Protein AF-A0A7C3QS27-F1 (afdb_monomer_lite)

Secondary structure (DSSP, 8-state):
-HHHHHTS--HHHHHHHHHTT---SSPPP--SS----HHHHHHTT--HHHHTT-HHHHHHHHHHHHHHH------SSSSS-HHHHHTTPEEE--TT-TTPPPEEEE-

Radius of gyration: 17.33 Å; chains: 1; bounding box: 40×26×50 Å

Foldseek 3Di:
DVVVVVVPDDLVRQVVCVVVVHDDPDRAFADQAQDFDPVLCVVLVHQQLVCLVDVVSQVSRQCSCCVVPVRPGGYPDNDDCPVVVVVPFDWDSPPPDHPDHIDGPGD

Structure (mmCIF, N/CA/C/O backbone):
data_AF-A0A7C3QS27-F1
#
_entry.id   AF-A0A7C3QS27-F1
#
loop_
_atom_site.group_PDB
_atom_site.id
_atom_site.type_symbol
_atom_site.label_atom_id
_atom_site.label_alt_id
_atom_site.label_comp_id
_atom_site.label_asym_id
_atom_site.label_entity_id
_atom_site.label_seq_id
_atom_site.pdbx_PDB_ins_code
_atom_site.Cartn_x
_atom_site.Cartn_y
_atom_site.Cartn_z
_atom_site.occupancy
_atom_site.B_iso_or_equiv
_atom_site.auth_seq_id
_atom_site.auth_comp_id
_atom_site.auth_asym_id
_atom_site.auth_atom_id
_atom_site.pdbx_PDB_model_num
ATOM 1 N N . MET A 1 1 ? -24.734 -0.859 29.591 1.00 46.47 1 MET A N 1
ATOM 2 C CA . MET A 1 1 ? -25.465 -0.930 28.304 1.00 46.47 1 MET A CA 1
ATOM 3 C C . MET A 1 1 ? -24.663 -0.349 27.132 1.00 46.47 1 MET A C 1
ATOM 5 O O . MET A 1 1 ? -24.547 -1.032 26.130 1.00 46.47 1 MET A O 1
ATOM 9 N N . TYR A 1 2 ? -24.028 0.829 27.260 1.00 49.34 2 TYR A N 1
ATOM 10 C CA . TYR A 1 2 ? -23.192 1.430 26.195 1.00 49.34 2 TYR A CA 1
ATOM 11 C C . TYR A 1 2 ? -21.964 0.591 25.774 1.00 49.34 2 TYR A C 1
ATOM 13 O O . TYR A 1 2 ? -21.665 0.485 24.591 1.00 49.34 2 TYR A O 1
ATOM 21 N N . VAL A 1 3 ? -21.297 -0.067 26.729 1.00 50.25 3 VAL A N 1
ATOM 22 C CA . VAL A 1 3 ? -20.089 -0.888 26.485 1.00 50.25 3 VAL A CA 1
ATOM 23 C C . VAL A 1 3 ? -20.387 -2.165 25.681 1.00 50.25 3 VAL A C 1
ATOM 25 O O . VAL A 1 3 ? -19.542 -2.654 24.942 1.00 50.25 3 VAL A O 1
ATOM 28 N N . ALA A 1 4 ? -21.610 -2.697 25.776 1.00 45.03 4 ALA A N 1
ATOM 29 C CA . ALA A 1 4 ? -22.011 -3.885 25.022 1.00 45.03 4 ALA A CA 1
ATOM 30 C C . ALA A 1 4 ? -22.293 -3.566 23.543 1.00 45.03 4 ALA A C 1
ATOM 32 O O . ALA A 1 4 ? -22.037 -4.399 22.680 1.00 45.03 4 ALA A O 1
ATOM 33 N N . LEU A 1 5 ? -22.765 -2.349 23.236 1.00 49.06 5 LEU A N 1
ATOM 34 C CA . LEU A 1 5 ? -22.987 -1.907 21.856 1.00 49.06 5 LEU A CA 1
ATOM 35 C C . LEU A 1 5 ? -21.667 -1.621 21.120 1.00 49.06 5 LEU A C 1
ATOM 37 O O . LEU A 1 5 ? -21.565 -1.905 19.931 1.00 49.06 5 LEU A O 1
ATOM 41 N N . SER A 1 6 ? -20.638 -1.118 21.818 1.00 51.22 6 SER A N 1
ATOM 42 C CA . SER A 1 6 ? -19.314 -0.892 21.214 1.00 51.22 6 SER A CA 1
ATOM 43 C C . SER A 1 6 ? -18.577 -2.188 20.859 1.00 51.22 6 SER A C 1
ATOM 45 O O . SER A 1 6 ? -17.720 -2.167 19.986 1.00 51.22 6 SER A O 1
ATOM 47 N N . LEU A 1 7 ? -18.921 -3.314 21.497 1.00 53.00 7 LEU A N 1
ATOM 48 C CA . LEU A 1 7 ? -18.371 -4.644 21.193 1.00 53.00 7 LEU A CA 1
ATOM 49 C C . LEU A 1 7 ? -19.004 -5.298 19.947 1.00 53.00 7 LEU A C 1
ATOM 51 O O . LEU A 1 7 ? -18.472 -6.283 19.446 1.00 53.00 7 LEU A O 1
ATOM 55 N N . LEU A 1 8 ? -20.123 -4.764 19.440 1.00 59.34 8 LEU A N 1
ATOM 56 C CA . LEU A 1 8 ? -20.825 -5.276 18.253 1.00 59.34 8 LEU A CA 1
ATOM 57 C C . LEU A 1 8 ? -20.370 -4.623 16.940 1.00 59.34 8 LEU A C 1
ATOM 59 O O . LEU A 1 8 ? -20.687 -5.134 15.867 1.00 59.34 8 LEU A O 1
ATOM 63 N N . MET A 1 9 ? -19.648 -3.503 17.006 1.00 69.81 9 MET A N 1
ATOM 64 C CA . MET A 1 9 ? -19.176 -2.805 15.814 1.00 69.81 9 MET A CA 1
ATOM 65 C C . MET A 1 9 ? -17.823 -3.355 15.372 1.00 69.81 9 MET A C 1
ATOM 67 O O . MET A 1 9 ? -16.836 -3.267 16.099 1.00 69.81 9 MET A O 1
ATOM 71 N N . ASN A 1 10 ? -17.753 -3.884 14.150 1.00 86.69 10 ASN A N 1
ATOM 72 C CA . ASN A 1 10 ? -16.466 -4.227 13.547 1.00 86.69 10 ASN A CA 1
ATOM 73 C C . ASN A 1 10 ? -15.693 -2.956 13.141 1.00 86.69 10 ASN A C 1
ATOM 75 O O . ASN A 1 10 ? -16.258 -1.861 13.045 1.00 86.69 10 ASN A O 1
ATOM 79 N N . SER A 1 11 ? -14.394 -3.091 12.867 1.00 90.88 11 SER A N 1
ATOM 80 C CA . SER A 1 11 ? -13.524 -1.945 12.570 1.00 90.88 11 SER A CA 1
ATOM 81 C C . SER A 1 11 ? -14.041 -1.077 11.418 1.00 90.88 11 SER A C 1
ATOM 83 O O . SER A 1 11 ? -14.020 0.148 11.517 1.00 90.88 11 SER A O 1
ATOM 85 N N . ARG A 1 12 ? -14.598 -1.690 10.363 1.00 91.69 12 ARG A N 1
ATOM 86 C CA . ARG A 1 12 ? -15.209 -0.964 9.238 1.00 91.69 12 ARG A CA 1
ATOM 87 C C . ARG A 1 12 ? -16.370 -0.085 9.703 1.00 91.69 12 ARG A C 1
ATOM 89 O O . ARG A 1 12 ? -16.446 1.075 9.313 1.00 91.69 12 ARG A O 1
ATOM 96 N N . GLN A 1 13 ? -17.277 -0.623 10.515 1.00 92.00 13 GLN A N 1
ATOM 97 C CA . GLN A 1 13 ? -18.417 0.137 11.034 1.00 92.00 13 GLN A CA 1
A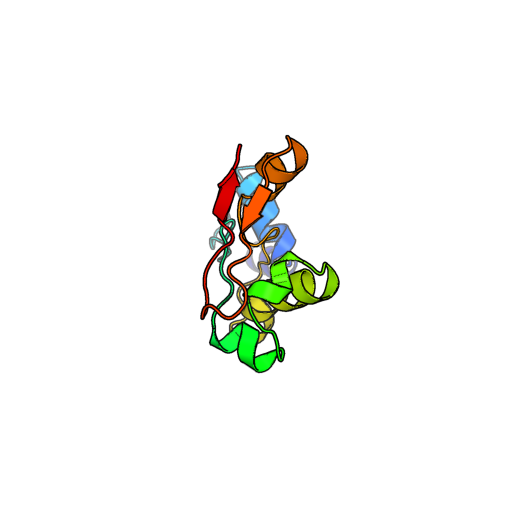TOM 98 C C . GLN A 1 13 ? -17.952 1.309 11.901 1.00 92.00 13 GLN A C 1
ATOM 100 O O . GLN A 1 13 ? -18.459 2.414 11.732 1.00 92.00 13 GLN A O 1
ATOM 105 N N . SER A 1 14 ? -16.946 1.103 12.756 1.00 92.25 14 SER A N 1
ATOM 106 C CA . SER A 1 14 ? -16.388 2.180 13.586 1.00 92.25 14 SER A CA 1
ATOM 107 C C . SER A 1 14 ? -15.809 3.327 12.751 1.00 92.25 14 SER A C 1
ATOM 109 O O . SER A 1 14 ? -16.024 4.493 13.085 1.00 92.25 14 SER A O 1
ATOM 111 N N . ILE A 1 15 ? -15.097 3.014 11.666 1.00 93.62 15 ILE A N 1
ATOM 112 C CA . ILE A 1 15 ? -14.519 4.015 10.756 1.00 93.62 15 ILE A CA 1
ATOM 113 C C . ILE A 1 15 ? -15.626 4.761 9.997 1.00 93.62 15 ILE A C 1
ATOM 115 O O . ILE A 1 15 ? -15.620 5.988 9.937 1.00 93.62 15 ILE A O 1
ATOM 119 N N . LEU A 1 16 ? -16.622 4.046 9.467 1.00 93.12 16 LEU A N 1
ATOM 120 C CA . LEU A 1 16 ? -17.736 4.671 8.744 1.00 93.12 16 LEU A CA 1
ATOM 121 C C . LEU A 1 16 ? -18.598 5.563 9.644 1.00 93.12 16 LEU A C 1
ATOM 123 O O . LEU A 1 16 ? -19.066 6.610 9.204 1.00 93.12 16 LEU A O 1
ATOM 127 N N . SER A 1 17 ? -18.795 5.184 10.904 1.00 93.06 17 SER A N 1
ATOM 128 C CA . SER A 1 17 ? -19.454 6.030 11.900 1.00 93.06 17 SER A CA 1
ATOM 129 C C . SER A 1 17 ? -18.709 7.346 12.119 1.00 93.06 17 SER A C 1
ATOM 131 O O . SER A 1 17 ? -19.339 8.405 12.115 1.00 93.06 17 SER A O 1
ATOM 133 N N . LEU A 1 18 ? -17.377 7.292 12.241 1.00 93.81 18 LEU A N 1
ATOM 134 C CA . LEU A 1 18 ? -16.541 8.490 12.346 1.00 93.81 18 LEU A CA 1
ATOM 135 C C . LEU A 1 18 ? -16.707 9.397 11.117 1.00 93.81 18 LEU A C 1
ATOM 137 O O . LEU A 1 18 ? -16.915 10.599 11.272 1.00 93.81 18 LEU A O 1
ATOM 141 N N . PHE A 1 19 ? -16.674 8.834 9.905 1.00 94.38 19 PHE A N 1
ATOM 142 C CA . PHE A 1 19 ? -16.876 9.605 8.670 1.00 94.38 19 PHE A CA 1
ATOM 143 C C . PHE A 1 19 ? -18.278 10.210 8.541 1.00 94.38 19 PHE A C 1
ATOM 145 O O . PHE A 1 19 ? -18.427 11.266 7.935 1.00 94.38 19 PHE A O 1
ATOM 152 N N . ASN A 1 20 ? -19.289 9.609 9.170 1.00 95.44 20 ASN A N 1
ATOM 153 C CA . ASN A 1 20 ? -20.636 10.178 9.276 1.00 95.44 20 ASN A CA 1
ATOM 154 C C . ASN A 1 20 ? -20.770 11.238 10.389 1.00 95.44 20 ASN A C 1
ATOM 156 O O . ASN A 1 20 ? -21.881 11.619 10.755 1.00 95.44 20 ASN A O 1
ATOM 160 N N . GLY A 1 21 ? -19.656 11.703 10.963 1.00 95.50 21 GLY A N 1
ATOM 161 C CA . GLY A 1 21 ? -19.633 12.748 11.987 1.00 95.50 21 GLY A CA 1
ATOM 162 C C . GLY A 1 21 ? -19.974 12.264 13.398 1.00 95.50 21 GLY A C 1
ATOM 163 O O . GLY A 1 21 ? -20.086 13.083 14.314 1.00 95.50 21 GLY A O 1
ATOM 164 N N . GLN A 1 22 ? -20.124 10.952 13.612 1.00 94.88 22 GLN A N 1
ATOM 165 C CA . GLN A 1 22 ? -20.296 10.409 14.957 1.00 94.88 22 GLN A CA 1
ATOM 166 C C . GLN A 1 22 ? -18.962 10.478 15.706 1.00 94.88 22 GLN A C 1
ATOM 168 O O . GLN A 1 22 ? -17.906 10.189 15.149 1.00 94.88 22 GLN A O 1
ATOM 173 N N . LYS A 1 23 ? -19.003 10.841 16.990 1.00 90.00 23 LYS A N 1
ATOM 174 C CA . LYS A 1 23 ? -17.822 10.870 17.861 1.00 90.00 23 LYS A CA 1
ATOM 175 C C . LYS A 1 23 ? -17.797 9.598 18.711 1.00 90.00 23 LYS A C 1
ATOM 177 O O . LYS A 1 23 ? -18.479 9.564 19.737 1.00 90.00 23 LYS A O 1
ATOM 182 N N . PRO A 1 24 ? -17.087 8.535 18.291 1.00 85.25 24 PRO A N 1
ATOM 183 C CA . PRO A 1 24 ? -16.980 7.331 19.103 1.00 85.25 24 PRO A CA 1
ATOM 184 C C . PRO A 1 24 ? -16.215 7.637 20.395 1.00 85.25 24 PRO A C 1
ATOM 186 O O . PRO A 1 24 ? -15.328 8.489 20.416 1.00 85.25 24 PRO A O 1
ATOM 189 N N . ALA A 1 25 ? -16.541 6.917 21.472 1.00 86.31 25 ALA A N 1
ATOM 190 C CA . ALA A 1 25 ? -15.843 7.058 22.753 1.00 86.31 25 ALA A CA 1
ATOM 191 C C . ALA A 1 25 ? -14.342 6.732 22.638 1.00 86.31 25 ALA A C 1
ATOM 193 O O . ALA A 1 25 ? -13.527 7.318 23.344 1.00 86.31 25 ALA A O 1
ATOM 194 N N . LEU A 1 26 ? -13.989 5.824 21.722 1.00 86.81 26 LEU A N 1
ATOM 195 C CA . LEU A 1 26 ? -12.620 5.512 21.333 1.00 86.81 26 LEU A CA 1
ATOM 196 C C . LEU A 1 26 ? -12.467 5.742 19.819 1.00 86.81 26 LEU A C 1
ATOM 198 O O . LEU A 1 26 ? -13.163 5.078 19.047 1.00 86.81 26 LEU A O 1
ATOM 202 N N . PRO A 1 27 ? -11.594 6.661 19.370 1.00 89.00 27 PRO A N 1
ATOM 203 C CA . PRO A 1 27 ? -11.334 6.851 17.946 1.00 89.00 27 PRO A CA 1
ATOM 204 C C . PRO A 1 27 ? -10.739 5.584 17.307 1.00 89.00 27 PRO A C 1
ATOM 206 O O . PRO A 1 27 ? -9.798 5.017 17.867 1.00 89.00 27 PRO A O 1
ATOM 209 N N . PRO A 1 28 ? -11.242 5.126 16.144 1.00 92.81 28 PRO A N 1
ATOM 210 C CA . PRO A 1 28 ? -10.634 4.007 15.436 1.00 92.81 28 PRO A CA 1
ATOM 211 C C . PRO A 1 28 ? -9.265 4.404 14.872 1.00 92.81 28 PRO A C 1
ATOM 213 O O . PRO A 1 28 ? -9.108 5.491 14.318 1.00 92.81 28 PRO A O 1
ATOM 216 N N . ALA A 1 29 ? -8.290 3.498 14.956 1.00 92.38 29 ALA A N 1
ATOM 217 C CA . ALA A 1 29 ? -7.019 3.632 14.253 1.00 92.38 29 ALA A CA 1
ATOM 218 C C . ALA A 1 29 ? -7.157 3.089 12.823 1.00 92.38 29 ALA A C 1
ATOM 220 O O . ALA A 1 29 ? -7.552 1.941 12.637 1.00 92.38 29 ALA A O 1
ATOM 221 N N . PHE A 1 30 ? -6.847 3.909 11.822 1.00 94.88 30 PHE A N 1
ATOM 222 C CA . PHE A 1 30 ? -6.820 3.541 10.404 1.00 94.88 30 PHE A CA 1
ATOM 223 C C . PHE A 1 30 ? -5.989 4.571 9.627 1.00 94.88 30 PHE A C 1
ATOM 225 O O . PHE A 1 30 ? -5.698 5.650 10.145 1.00 94.88 30 PHE A O 1
ATOM 232 N N . SER A 1 31 ? -5.633 4.263 8.380 1.00 93.94 31 SER A N 1
ATOM 233 C CA . SER A 1 31 ? -5.027 5.230 7.463 1.00 93.94 31 SER A CA 1
ATOM 234 C C . SER A 1 31 ? -5.814 5.302 6.158 1.00 93.94 31 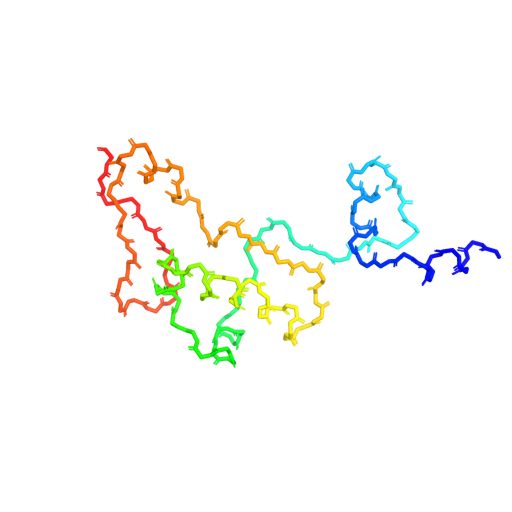SER A C 1
ATOM 236 O O . SER A 1 31 ? -6.156 4.272 5.583 1.00 93.94 31 SER A O 1
ATOM 238 N N . GLY A 1 32 ? -6.089 6.523 5.692 1.00 92.12 32 GLY A N 1
ATOM 239 C CA . GLY A 1 32 ? -6.559 6.785 4.326 1.00 92.12 32 GLY A CA 1
ATOM 240 C C . GLY A 1 32 ? -5.417 7.008 3.328 1.00 92.12 32 GLY A C 1
ATOM 241 O O . GLY A 1 32 ? -5.667 7.136 2.137 1.00 92.12 32 GLY A O 1
ATOM 242 N N . LEU A 1 33 ? -4.170 7.058 3.804 1.00 94.19 33 LEU A N 1
ATOM 243 C CA . LEU A 1 33 ? -2.972 7.209 2.980 1.00 94.19 33 LEU A CA 1
ATOM 244 C C . LEU A 1 33 ? -2.328 5.847 2.719 1.00 94.19 33 LEU A C 1
ATOM 246 O O . LEU A 1 33 ? -2.684 4.845 3.345 1.00 94.19 33 LEU A O 1
ATOM 250 N N . ILE A 1 34 ? -1.361 5.809 1.805 1.00 95.19 34 ILE A N 1
ATOM 251 C CA . ILE A 1 34 ? -0.542 4.622 1.551 1.00 95.19 34 ILE A CA 1
ATOM 252 C C . ILE A 1 34 ? 0.211 4.260 2.834 1.00 95.19 34 ILE A C 1
ATOM 254 O O . ILE A 1 34 ? 0.829 5.110 3.470 1.00 95.19 34 ILE A O 1
ATOM 258 N N . HIS A 1 35 ? 0.124 2.995 3.230 1.00 95.94 35 HIS A N 1
ATOM 259 C CA . HIS A 1 35 ? 0.716 2.493 4.472 1.00 95.94 35 HIS A CA 1
ATOM 260 C C . HIS A 1 35 ? 1.278 1.078 4.311 1.00 95.94 35 HIS A C 1
ATOM 262 O O . HIS A 1 35 ? 1.373 0.331 5.283 1.00 95.94 35 HIS A O 1
ATOM 268 N N . VAL A 1 36 ? 1.629 0.696 3.080 1.00 96.88 36 VAL A N 1
ATOM 269 C CA . VAL A 1 36 ? 2.404 -0.523 2.824 1.00 96.88 36 VAL A CA 1
ATOM 270 C C . VAL A 1 36 ? 3.822 -0.342 3.360 1.00 96.88 36 VAL A C 1
ATOM 272 O O . VAL A 1 36 ? 4.367 0.760 3.334 1.00 96.88 36 VAL A O 1
ATOM 275 N N . THR A 1 37 ? 4.416 -1.416 3.867 1.00 96.69 37 THR A N 1
ATOM 276 C CA . THR A 1 37 ? 5.768 -1.402 4.437 1.00 96.69 37 THR A CA 1
ATOM 277 C C . THR A 1 37 ? 6.668 -2.367 3.677 1.00 96.69 37 THR A C 1
ATOM 279 O O . THR A 1 37 ? 6.183 -3.353 3.122 1.00 96.69 37 THR A O 1
ATOM 282 N N . ALA A 1 38 ? 7.980 -2.118 3.685 1.00 97.25 38 ALA A N 1
ATOM 283 C CA . ALA A 1 38 ? 8.960 -3.032 3.096 1.00 97.25 38 ALA A CA 1
ATOM 284 C C . ALA A 1 38 ? 8.819 -4.461 3.659 1.00 97.25 38 ALA A C 1
ATOM 286 O O . ALA A 1 38 ? 8.713 -5.413 2.895 1.00 97.25 38 ALA A O 1
ATOM 287 N N . GLU A 1 39 ? 8.691 -4.598 4.984 1.00 98.06 39 GLU A N 1
ATOM 288 C CA . GLU A 1 39 ? 8.495 -5.898 5.646 1.00 98.06 39 GLU A CA 1
ATOM 289 C C . GLU A 1 39 ? 7.164 -6.569 5.259 1.00 98.06 39 GLU A C 1
ATOM 291 O O . GLU A 1 39 ? 7.090 -7.788 5.108 1.00 98.06 39 GLU A O 1
ATOM 296 N N . GLY A 1 40 ? 6.095 -5.786 5.074 1.00 97.62 40 GLY A N 1
ATOM 297 C CA . GLY A 1 40 ? 4.813 -6.303 4.600 1.00 97.62 40 GLY A CA 1
ATOM 298 C C . GLY A 1 40 ? 4.912 -6.860 3.179 1.00 97.62 40 GLY A C 1
ATOM 299 O O . GLY A 1 40 ? 4.404 -7.945 2.908 1.00 97.62 40 GLY A O 1
ATOM 300 N N . LEU A 1 41 ? 5.611 -6.154 2.288 1.00 97.81 41 LEU A N 1
ATOM 301 C CA . LEU A 1 41 ? 5.864 -6.614 0.922 1.00 97.81 41 LEU A CA 1
ATOM 302 C C . LEU A 1 41 ? 6.734 -7.878 0.902 1.00 97.81 41 LEU A C 1
ATOM 304 O O . LEU A 1 41 ? 6.399 -8.828 0.193 1.00 97.81 41 LEU A O 1
ATOM 308 N N . GLU A 1 42 ? 7.794 -7.921 1.713 1.00 97.81 42 GLU A N 1
ATOM 309 C CA . GLU A 1 42 ? 8.690 -9.075 1.837 1.00 97.81 42 GLU A CA 1
ATOM 310 C C . GLU A 1 42 ? 7.936 -10.333 2.295 1.00 97.81 42 GLU A C 1
ATOM 312 O O . GLU A 1 42 ? 8.022 -11.373 1.640 1.00 97.81 42 GLU A O 1
ATOM 317 N N . LYS A 1 43 ? 7.117 -10.236 3.353 1.00 97.88 43 LYS A N 1
ATOM 318 C CA . LYS A 1 43 ? 6.307 -11.366 3.856 1.00 97.88 43 LYS A CA 1
ATOM 319 C C . LYS A 1 43 ? 5.295 -11.887 2.839 1.00 97.88 43 LYS A C 1
ATOM 321 O O . LYS A 1 43 ? 4.955 -13.068 2.854 1.00 97.88 43 LYS A O 1
ATOM 326 N N . GLU A 1 44 ? 4.820 -11.022 1.949 1.00 97.62 44 GLU A N 1
ATOM 327 C CA . GLU A 1 44 ? 3.913 -11.396 0.867 1.00 97.62 44 GLU A CA 1
ATOM 328 C C . GLU A 1 44 ? 4.656 -11.843 -0.414 1.00 97.62 44 GLU A C 1
ATOM 330 O O . GLU A 1 44 ? 4.003 -12.271 -1.376 1.00 97.62 44 GLU A O 1
ATOM 335 N N . GLY A 1 45 ? 5.993 -11.787 -0.440 1.00 97.38 45 GLY A N 1
ATOM 336 C CA . GLY A 1 45 ? 6.824 -12.135 -1.596 1.00 97.38 45 GLY A CA 1
ATOM 337 C C . GLY A 1 45 ? 6.634 -11.180 -2.777 1.00 97.38 45 GLY A C 1
ATOM 338 O O . GLY A 1 45 ? 6.541 -11.626 -3.922 1.00 97.38 45 GLY A O 1
ATOM 339 N N . LEU A 1 46 ? 6.479 -9.882 -2.504 1.00 97.62 46 LEU A N 1
ATOM 340 C CA . LEU A 1 46 ? 6.150 -8.861 -3.499 1.00 97.62 46 LEU A CA 1
ATOM 341 C C . LEU A 1 46 ? 7.325 -7.918 -3.764 1.00 97.62 46 LEU A C 1
ATOM 343 O O . LEU A 1 46 ? 7.916 -7.363 -2.844 1.00 97.62 46 LEU A O 1
ATOM 347 N N . VAL A 1 47 ? 7.588 -7.660 -5.045 1.00 96.38 47 VAL A N 1
ATOM 348 C CA . VAL A 1 47 ? 8.517 -6.620 -5.503 1.00 96.38 47 VAL A CA 1
ATOM 349 C C . VAL A 1 47 ? 7.728 -5.349 -5.809 1.00 96.38 47 VAL A C 1
ATOM 351 O O . VAL A 1 47 ? 6.816 -5.374 -6.635 1.00 96.38 47 VAL A O 1
ATOM 354 N N . PHE A 1 48 ? 8.067 -4.236 -5.153 1.00 96.31 48 PHE A N 1
ATOM 355 C CA . PHE A 1 48 ? 7.222 -3.034 -5.121 1.00 96.31 48 PHE A CA 1
ATOM 356 C C . PHE A 1 48 ? 6.858 -2.477 -6.506 1.00 96.31 48 PHE A C 1
ATOM 358 O O . PHE A 1 48 ? 5.677 -2.301 -6.797 1.00 96.31 48 PHE A O 1
ATOM 365 N N . HIS A 1 49 ? 7.829 -2.303 -7.408 1.00 95.44 49 HIS A N 1
ATOM 366 C CA . HIS A 1 49 ? 7.562 -1.771 -8.752 1.00 95.44 49 HIS A CA 1
ATOM 367 C C . HIS A 1 49 ? 6.631 -2.668 -9.597 1.00 95.44 49 HIS A C 1
ATOM 369 O O . HIS A 1 49 ? 5.981 -2.209 -10.538 1.00 95.44 49 HIS A O 1
ATOM 375 N N . GLU A 1 50 ? 6.536 -3.965 -9.285 1.00 96.19 50 GLU A N 1
ATOM 376 C CA . GLU A 1 50 ? 5.619 -4.886 -9.962 1.00 96.19 50 GLU A CA 1
ATOM 377 C C . GLU A 1 50 ? 4.188 -4.794 -9.427 1.00 96.19 50 GLU A C 1
ATOM 379 O O . GLU A 1 50 ? 3.243 -5.139 -10.142 1.00 96.19 50 GLU A O 1
ATOM 384 N N . VAL A 1 51 ? 4.020 -4.344 -8.179 1.00 97.25 51 VAL A N 1
ATOM 385 C CA . VAL A 1 51 ? 2.720 -4.244 -7.502 1.00 97.25 51 VAL A CA 1
ATOM 386 C C . VAL A 1 51 ? 1.788 -3.300 -8.254 1.00 97.25 51 VAL A C 1
ATOM 388 O O . VAL A 1 51 ? 0.613 -3.613 -8.440 1.00 97.25 51 VAL A O 1
ATOM 391 N N . HIS A 1 52 ? 2.316 -2.181 -8.747 1.00 96.62 52 HIS A N 1
ATOM 392 C CA . HIS A 1 52 ? 1.532 -1.166 -9.448 1.00 96.62 52 HIS A CA 1
ATOM 393 C C . HIS A 1 52 ? 0.939 -1.669 -10.773 1.00 96.62 52 HIS A C 1
ATOM 395 O O . HIS A 1 52 ? -0.092 -1.162 -11.193 1.00 96.62 52 HIS A O 1
ATOM 401 N N . LYS A 1 53 ? 1.525 -2.706 -11.387 1.00 94.94 53 LYS A N 1
ATOM 402 C CA . LYS A 1 53 ? 1.122 -3.236 -12.703 1.00 94.94 53 LYS A CA 1
ATOM 403 C C . LYS A 1 53 ? 0.186 -4.449 -12.622 1.00 94.94 53 LYS A C 1
ATOM 405 O O . LYS A 1 53 ? -0.187 -5.011 -13.649 1.00 94.94 53 LYS A O 1
ATOM 410 N N . ASN A 1 54 ? -0.153 -4.921 -11.420 1.00 96.81 54 ASN A N 1
ATOM 411 C CA . ASN A 1 54 ? -0.927 -6.148 -11.242 1.00 96.81 54 ASN A CA 1
ATOM 412 C C . ASN A 1 54 ? -1.918 -6.036 -10.077 1.00 96.81 54 ASN A C 1
ATOM 414 O O . ASN A 1 54 ? -1.524 -5.951 -8.915 1.00 96.81 54 ASN A O 1
ATOM 418 N N . ALA A 1 55 ? -3.214 -6.129 -10.382 1.00 97.00 55 ALA A N 1
ATOM 419 C CA . ALA A 1 55 ? -4.285 -5.960 -9.401 1.00 97.00 55 ALA A CA 1
ATOM 420 C C . ALA A 1 55 ? -4.209 -6.945 -8.218 1.00 97.00 55 ALA A C 1
ATOM 422 O O . ALA A 1 55 ? -4.436 -6.553 -7.075 1.00 97.00 55 ALA A O 1
ATOM 423 N N . ALA A 1 56 ? -3.851 -8.212 -8.459 1.00 98.06 56 ALA A N 1
ATOM 424 C CA . ALA A 1 56 ? -3.745 -9.210 -7.395 1.00 98.06 56 ALA A CA 1
ATOM 425 C C . ALA A 1 56 ? -2.555 -8.922 -6.466 1.00 98.06 56 ALA A C 1
ATOM 427 O O . ALA A 1 56 ? -2.694 -9.003 -5.243 1.00 98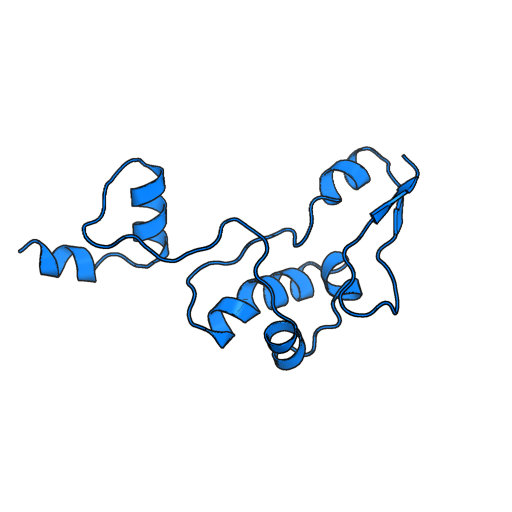.06 56 ALA A O 1
ATOM 428 N N . LYS A 1 57 ? -1.405 -8.524 -7.030 1.00 98.25 57 LYS A N 1
ATOM 429 C CA . LYS A 1 57 ? -0.249 -8.067 -6.243 1.00 98.25 57 LYS A CA 1
ATOM 430 C C . LYS A 1 57 ? -0.594 -6.809 -5.444 1.00 98.25 57 LYS A C 1
ATOM 432 O O . LYS A 1 57 ? -0.266 -6.750 -4.264 1.00 98.25 57 LYS A O 1
ATOM 437 N N . MET A 1 58 ? -1.307 -5.851 -6.042 1.00 98.19 58 MET A N 1
ATOM 438 C CA . MET A 1 58 ? -1.761 -4.627 -5.369 1.00 98.19 58 MET A CA 1
ATOM 439 C C . MET A 1 58 ? -2.691 -4.917 -4.195 1.00 98.19 58 MET A C 1
ATOM 441 O O . MET A 1 58 ? -2.469 -4.396 -3.105 1.00 98.19 58 MET A O 1
ATOM 445 N N . ALA A 1 59 ? -3.678 -5.793 -4.375 1.00 98.00 59 ALA A N 1
ATOM 446 C CA . ALA A 1 59 ? -4.572 -6.197 -3.294 1.00 98.00 59 ALA A CA 1
ATOM 447 C C . ALA A 1 59 ? -3.812 -6.894 -2.152 1.00 98.00 59 ALA A C 1
ATOM 449 O O . ALA A 1 59 ? -4.067 -6.624 -0.977 1.00 98.00 59 ALA A O 1
ATOM 450 N N . LYS A 1 60 ? -2.847 -7.761 -2.488 1.00 98.12 60 LYS A N 1
ATOM 451 C CA . LYS A 1 60 ? -2.004 -8.463 -1.511 1.00 98.12 60 LYS A CA 1
ATOM 452 C C . LYS A 1 60 ? -1.110 -7.490 -0.731 1.00 98.12 60 LYS A C 1
ATOM 454 O O . LYS A 1 60 ? -1.079 -7.561 0.493 1.00 98.12 60 LYS A O 1
ATOM 459 N N . ALA A 1 61 ? -0.476 -6.535 -1.416 1.00 98.19 61 ALA A N 1
ATOM 460 C CA . ALA A 1 61 ? 0.302 -5.464 -0.793 1.00 98.19 61 ALA A CA 1
ATOM 461 C C . ALA A 1 61 ? -0.564 -4.576 0.112 1.00 98.19 61 ALA A C 1
ATOM 463 O O . ALA A 1 61 ? -0.213 -4.343 1.260 1.00 98.19 61 ALA A O 1
ATOM 464 N N . ALA A 1 62 ? -1.733 -4.127 -0.351 1.00 98.06 62 ALA A N 1
ATOM 465 C CA . ALA A 1 62 ? -2.621 -3.285 0.452 1.00 98.06 62 ALA A CA 1
ATOM 466 C C . ALA A 1 62 ? -3.100 -3.991 1.738 1.00 98.06 62 ALA A C 1
ATOM 468 O O . ALA A 1 62 ? -3.271 -3.350 2.772 1.00 98.06 62 ALA A O 1
ATOM 469 N N . ALA A 1 63 ? -3.279 -5.316 1.696 1.00 97.56 63 ALA A N 1
ATOM 470 C CA . ALA A 1 63 ? -3.644 -6.123 2.860 1.00 97.56 63 ALA A CA 1
ATOM 471 C C . ALA A 1 63 ? -2.458 -6.475 3.781 1.00 97.56 63 ALA A C 1
ATOM 473 O O . ALA A 1 63 ? -2.690 -6.916 4.912 1.00 97.56 63 ALA A O 1
ATOM 474 N N . SER A 1 64 ? -1.207 -6.314 3.330 1.00 98.00 64 SER A N 1
ATOM 475 C CA . SER A 1 64 ? -0.028 -6.791 4.066 1.00 98.00 64 SER A CA 1
ATOM 476 C C . SER A 1 64 ? 0.125 -6.095 5.413 1.00 98.00 64 SER A C 1
ATOM 478 O O . SER A 1 64 ? 0.500 -6.725 6.398 1.00 98.00 64 SER A O 1
ATOM 480 N N . THR A 1 65 ? -0.210 -4.806 5.494 1.00 97.25 65 THR A N 1
ATOM 481 C CA . THR A 1 65 ? -0.079 -4.044 6.741 1.00 97.25 65 THR A CA 1
ATOM 482 C C . THR A 1 65 ? -1.074 -4.504 7.797 1.00 97.25 65 THR A C 1
ATOM 484 O O . THR A 1 65 ? -0.683 -4.679 8.947 1.00 97.25 65 THR A O 1
ATOM 487 N N . TYR A 1 66 ? -2.320 -4.807 7.418 1.00 96.25 66 TYR A N 1
ATOM 488 C CA . TYR A 1 66 ? -3.275 -5.432 8.337 1.00 96.25 66 TYR A CA 1
ATOM 489 C C . TYR A 1 66 ? -2.759 -6.785 8.845 1.00 96.25 66 TYR A C 1
ATOM 491 O O . TYR A 1 66 ? -2.808 -7.047 10.045 1.00 96.25 66 TYR A O 1
ATOM 499 N N . ARG A 1 67 ? -2.213 -7.629 7.958 1.00 96.69 67 ARG A N 1
ATOM 500 C CA . ARG A 1 67 ? -1.642 -8.935 8.342 1.00 96.69 67 ARG A CA 1
ATOM 501 C C . ARG A 1 67 ? -0.426 -8.797 9.261 1.00 96.69 67 ARG A C 1
ATOM 503 O O . ARG A 1 67 ? -0.223 -9.650 10.119 1.00 96.69 67 ARG A O 1
ATOM 510 N N . LEU A 1 68 ? 0.363 -7.737 9.086 1.00 97.00 68 LEU A N 1
ATOM 511 C CA . LEU A 1 68 ? 1.566 -7.467 9.870 1.00 97.00 68 LEU A CA 1
ATOM 512 C C . LEU A 1 68 ? 1.260 -6.873 11.253 1.00 97.00 68 LEU A C 1
ATOM 514 O O . LEU A 1 68 ? 1.896 -7.267 12.226 1.00 97.00 68 LEU A O 1
ATOM 518 N N . SER A 1 69 ? 0.333 -5.915 11.344 1.00 95.50 69 SER A N 1
ATOM 519 C CA . SER A 1 69 ? 0.153 -5.076 12.542 1.00 95.50 69 SER A CA 1
ATOM 520 C C . SER A 1 69 ? -1.255 -5.085 13.136 1.00 95.50 69 SER A C 1
ATOM 522 O O . SER A 1 69 ? -1.462 -4.559 14.228 1.00 95.50 69 SER A O 1
ATOM 524 N N . GLY A 1 70 ? -2.241 -5.637 12.430 1.00 94.56 70 GLY A N 1
ATOM 525 C CA . GLY A 1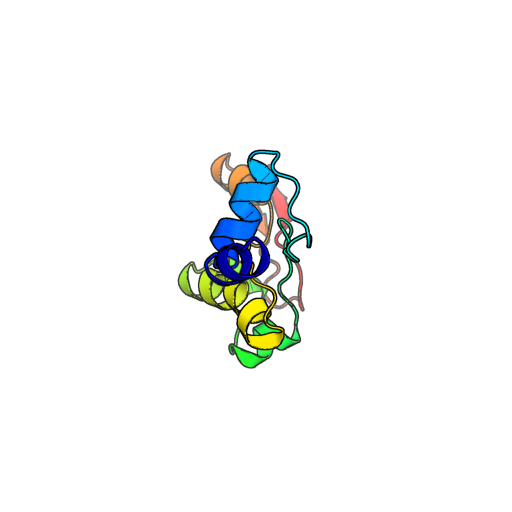 70 ? -3.650 -5.550 12.805 1.00 94.56 70 GLY A CA 1
ATOM 526 C C . GLY A 1 70 ? -4.303 -4.190 12.528 1.00 94.56 70 GLY A C 1
ATOM 527 O O . GLY A 1 70 ? -5.479 -4.031 12.858 1.00 94.56 70 GLY A O 1
ATOM 528 N N . LEU A 1 71 ? -3.602 -3.220 11.915 1.00 94.81 71 LEU A N 1
ATOM 529 C CA . LEU A 1 71 ? -4.191 -1.931 11.525 1.00 94.81 71 LEU A CA 1
ATOM 530 C C . LEU A 1 71 ? -5.355 -2.165 10.539 1.00 94.81 71 LEU A C 1
ATOM 532 O O . LEU A 1 71 ? -5.110 -2.642 9.431 1.00 94.81 71 LEU A O 1
ATOM 536 N N . PRO A 1 72 ? -6.613 -1.844 10.894 1.00 93.88 72 PRO A N 1
ATOM 537 C CA . PRO A 1 72 ? -7.800 -2.294 10.168 1.00 93.88 72 PRO A CA 1
ATOM 538 C C . PRO A 1 72 ? -8.132 -1.417 8.949 1.00 93.88 72 PRO A C 1
ATOM 540 O O . PRO A 1 72 ? -9.262 -0.949 8.785 1.00 93.88 72 PRO A O 1
ATOM 543 N N . SER A 1 73 ? -7.147 -1.194 8.085 1.00 93.81 73 SER A N 1
ATOM 544 C CA . SER A 1 73 ? -7.296 -0.478 6.820 1.00 93.81 73 SER A CA 1
ATOM 545 C C . SER A 1 73 ? -6.457 -1.108 5.717 1.00 93.81 73 SER A C 1
ATOM 547 O O . SER A 1 73 ? -5.472 -1.792 5.977 1.00 93.81 73 SER A O 1
ATOM 549 N N . ALA A 1 74 ? -6.871 -0.849 4.482 1.00 95.81 74 ALA A N 1
ATOM 550 C CA . ALA A 1 74 ? -6.116 -1.103 3.267 1.00 95.81 74 ALA A CA 1
ATOM 551 C C . ALA A 1 74 ? -6.434 0.046 2.300 1.00 95.81 74 ALA A C 1
ATOM 553 O O . ALA A 1 74 ? -7.603 0.410 2.154 1.00 95.81 74 ALA A O 1
ATOM 554 N N . THR A 1 75 ? -5.413 0.617 1.664 1.00 94.88 75 THR A N 1
ATOM 555 C CA . THR A 1 75 ? -5.559 1.746 0.729 1.00 94.88 75 THR A CA 1
ATOM 556 C C . THR A 1 75 ? -5.081 1.319 -0.650 1.00 94.88 75 THR A C 1
ATOM 558 O O . THR A 1 75 ? -4.049 0.661 -0.764 1.00 94.88 75 THR A O 1
ATOM 561 N N . LEU A 1 76 ? -5.835 1.683 -1.685 1.00 94.94 76 LEU A N 1
ATOM 562 C CA . LEU A 1 76 ? -5.499 1.459 -3.089 1.00 94.94 76 LEU A CA 1
ATOM 563 C C . LEU A 1 76 ? -6.054 2.606 -3.962 1.00 94.94 76 LEU A C 1
ATOM 565 O O . LEU A 1 76 ? -7.111 3.137 -3.613 1.00 94.94 76 LEU A O 1
ATOM 569 N N . PRO A 1 77 ? -5.409 2.954 -5.093 1.00 95.38 77 PRO A N 1
ATOM 570 C CA . PRO A 1 77 ? -4.098 2.477 -5.547 1.00 95.38 77 PRO A CA 1
ATOM 571 C C . PRO A 1 77 ? -2.958 2.877 -4.594 1.00 95.38 77 PRO A C 1
ATOM 573 O O . PRO A 1 77 ? -3.144 3.656 -3.663 1.00 95.38 77 PRO A O 1
ATOM 576 N N . LEU A 1 78 ? -1.775 2.287 -4.787 1.00 95.56 78 LEU A N 1
ATOM 577 C CA . LEU A 1 78 ? -0.606 2.544 -3.931 1.00 95.56 78 LEU A CA 1
ATOM 578 C C . LEU A 1 78 ? 0.194 3.788 -4.336 1.00 95.56 78 LEU A C 1
ATOM 580 O O . LEU A 1 78 ? 1.315 3.945 -3.868 1.00 95.56 78 LEU A O 1
ATOM 584 N N . ASP A 1 79 ? -0.346 4.611 -5.233 1.00 95.06 79 ASP A N 1
ATOM 585 C CA . ASP A 1 79 ? 0.211 5.885 -5.683 1.00 95.06 79 ASP A CA 1
ATOM 586 C C . ASP A 1 79 ? -0.832 6.641 -6.536 1.00 95.06 79 ASP A C 1
ATOM 588 O O . ASP A 1 79 ? -1.839 6.050 -6.934 1.00 95.06 79 ASP A O 1
ATOM 592 N N . LEU A 1 80 ? -0.598 7.923 -6.826 1.00 93.69 80 LEU A N 1
ATOM 593 C CA . LEU A 1 80 ? -1.524 8.833 -7.524 1.00 93.69 80 LEU A CA 1
ATOM 594 C C . LEU A 1 80 ? -1.231 8.989 -9.033 1.00 93.69 80 LEU A C 1
ATOM 596 O O . LEU A 1 80 ? -1.517 10.029 -9.624 1.00 93.69 80 LEU A O 1
ATOM 600 N N . TYR A 1 81 ? -0.619 7.988 -9.672 1.00 94.69 81 TYR A N 1
ATOM 601 C CA . TYR A 1 81 ? -0.299 8.045 -11.106 1.00 94.69 81 TYR A CA 1
ATOM 602 C C . TYR A 1 81 ? -1.474 7.654 -12.018 1.00 94.69 81 TYR A C 1
ATOM 604 O O . TYR A 1 81 ? -1.441 7.964 -13.208 1.00 94.69 81 TYR A O 1
ATOM 612 N N . VAL A 1 82 ? -2.481 6.942 -11.497 1.00 95.19 82 VAL A N 1
ATOM 613 C CA . VAL A 1 82 ? -3.519 6.271 -12.306 1.00 95.19 82 VAL A CA 1
ATOM 614 C C . VAL A 1 82 ? -4.318 7.280 -13.130 1.00 95.19 82 VAL A C 1
ATOM 616 O O . VAL A 1 82 ? -4.606 7.047 -14.301 1.00 95.19 82 VAL A O 1
ATOM 619 N N . GLU A 1 83 ? -4.642 8.427 -12.542 1.00 95.50 83 GLU A N 1
ATOM 620 C CA . GLU A 1 83 ? -5.348 9.512 -13.216 1.00 95.50 83 GLU A CA 1
ATOM 621 C C . GLU A 1 83 ? -4.497 10.132 -14.329 1.00 95.50 83 GLU A C 1
ATOM 623 O O . GLU A 1 83 ? -5.014 10.415 -15.407 1.00 95.50 83 GLU A O 1
ATOM 628 N N . ALA A 1 84 ? -3.192 10.310 -14.098 1.00 96.75 84 ALA A N 1
ATOM 629 C CA . ALA A 1 84 ? -2.278 10.824 -15.114 1.00 96.75 84 ALA A CA 1
ATOM 630 C C . ALA A 1 84 ? -2.150 9.844 -16.292 1.00 96.75 84 ALA A C 1
ATOM 632 O O . ALA A 1 84 ? -2.249 10.261 -17.446 1.00 96.75 84 ALA A O 1
ATOM 633 N N . GLU A 1 85 ? -1.996 8.548 -16.009 1.00 96.81 85 GLU A N 1
ATOM 634 C CA . GLU A 1 85 ? -1.953 7.489 -17.026 1.00 96.81 85 GLU A CA 1
ATOM 635 C C . GLU A 1 85 ? -3.246 7.454 -17.851 1.00 96.81 85 GLU A C 1
ATOM 637 O O . GLU A 1 85 ? -3.205 7.445 -19.082 1.00 96.81 85 GLU A O 1
ATOM 642 N N . ALA A 1 86 ? -4.406 7.524 -17.189 1.00 97.12 86 ALA A N 1
ATOM 643 C CA . ALA A 1 86 ? -5.708 7.553 -17.855 1.00 97.12 86 ALA A CA 1
ATOM 644 C C . ALA A 1 86 ? -5.900 8.787 -18.758 1.00 97.12 86 ALA A C 1
ATOM 646 O O . ALA A 1 86 ? -6.646 8.721 -19.737 1.00 97.12 86 ALA A O 1
ATOM 647 N N . LEU A 1 87 ? -5.224 9.899 -18.451 1.00 97.88 87 LEU A N 1
ATOM 648 C CA . LEU A 1 87 ? -5.213 11.123 -19.258 1.00 97.88 87 LEU A CA 1
ATOM 649 C C . LEU A 1 87 ? -4.148 11.119 -20.371 1.00 97.88 87 LEU A C 1
ATOM 651 O O . LEU A 1 87 ? -4.081 12.078 -21.139 1.00 97.88 87 LEU A O 1
ATOM 655 N N . GLY A 1 88 ? -3.360 10.047 -20.500 1.00 97.50 88 GLY A N 1
ATOM 656 C CA . GLY A 1 88 ? -2.395 9.851 -21.585 1.00 97.50 88 GLY A CA 1
ATOM 657 C C . GLY A 1 88 ? -0.929 10.071 -21.210 1.00 97.50 88 GLY A C 1
ATOM 658 O O . GLY A 1 88 ? -0.074 9.996 -22.094 1.00 97.50 88 GLY A O 1
ATOM 659 N N . ALA A 1 89 ? -0.617 10.316 -19.935 1.00 98.12 89 ALA A N 1
ATOM 660 C CA . ALA A 1 89 ? 0.766 10.412 -19.486 1.00 98.12 89 ALA A CA 1
ATOM 661 C C . ALA A 1 89 ? 1.476 9.049 -19.563 1.00 98.12 89 ALA A C 1
ATOM 663 O O . ALA A 1 89 ? 0.907 8.005 -19.244 1.00 98.12 89 ALA A O 1
ATOM 664 N N . GLU A 1 90 ? 2.753 9.059 -19.935 1.00 97.94 90 GLU A N 1
ATOM 665 C CA . GLU A 1 90 ? 3.620 7.884 -19.857 1.00 97.94 90 GLU A CA 1
ATOM 666 C C . GLU A 1 90 ? 4.181 7.756 -18.437 1.00 97.94 90 GLU A C 1
ATOM 668 O O . GLU A 1 90 ? 4.779 8.703 -17.917 1.00 97.94 90 GLU A O 1
ATOM 673 N N . ILE A 1 91 ? 4.031 6.581 -17.821 1.00 97.62 91 ILE A N 1
ATOM 674 C CA . ILE A 1 91 ? 4.473 6.319 -16.448 1.00 97.62 91 ILE A CA 1
ATOM 675 C C . ILE A 1 91 ? 5.772 5.507 -16.432 1.00 97.62 91 ILE A C 1
ATOM 677 O O . ILE A 1 91 ? 5.871 4.421 -17.004 1.00 97.62 91 ILE A O 1
ATOM 681 N N . ASP A 1 92 ? 6.779 6.021 -15.730 1.00 97.00 92 ASP A N 1
ATOM 682 C CA . ASP A 1 92 ? 7.969 5.280 -15.332 1.00 97.00 92 ASP A CA 1
ATOM 683 C C . ASP A 1 92 ? 7.707 4.543 -14.013 1.00 97.00 92 ASP A C 1
ATOM 685 O O . ASP A 1 92 ? 7.720 5.139 -12.937 1.00 97.00 92 ASP A O 1
ATOM 689 N N . PHE A 1 93 ? 7.503 3.227 -14.091 1.00 96.19 93 PHE A N 1
ATOM 690 C CA . PHE A 1 93 ? 7.288 2.366 -12.922 1.00 96.19 93 PHE A CA 1
ATOM 691 C C . PHE A 1 93 ? 8.564 2.056 -12.130 1.00 96.19 93 PHE A C 1
ATOM 693 O O . PHE A 1 93 ? 8.490 1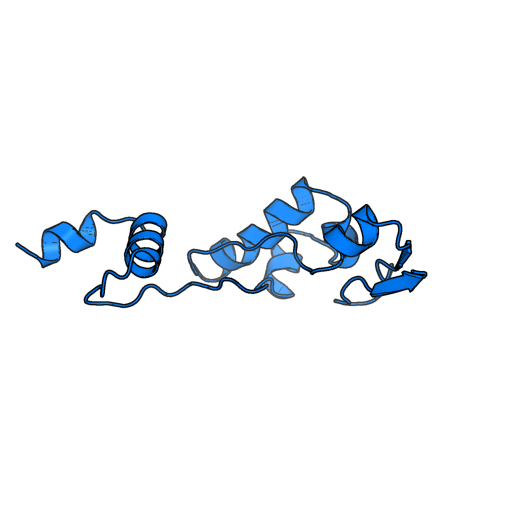.279 -11.182 1.00 96.19 93 PHE A O 1
ATOM 700 N N . ARG A 1 94 ? 9.721 2.636 -12.487 1.00 95.69 94 ARG A N 1
ATOM 701 C CA . ARG A 1 94 ? 10.981 2.482 -11.737 1.00 95.69 94 ARG A CA 1
ATOM 702 C C . ARG A 1 94 ? 11.434 1.021 -11.631 1.00 95.69 94 ARG A C 1
ATOM 704 O O . ARG A 1 94 ? 11.776 0.529 -10.558 1.00 95.69 94 ARG A O 1
ATOM 711 N N . GLU A 1 95 ? 11.412 0.307 -12.753 1.00 94.31 95 GLU A N 1
ATOM 712 C CA . GLU A 1 95 ? 11.803 -1.105 -12.804 1.00 94.31 95 GLU A CA 1
ATOM 713 C C . GLU A 1 95 ? 13.230 -1.323 -12.276 1.00 94.31 95 GLU A C 1
ATOM 715 O O . GLU A 1 95 ? 14.159 -0.611 -12.654 1.00 94.31 95 GLU A O 1
ATOM 720 N N . GLY A 1 96 ? 13.389 -2.285 -11.361 1.00 89.81 96 GLY A N 1
ATOM 721 C CA . GLY A 1 96 ? 14.665 -2.575 -10.701 1.00 89.81 96 GLY A CA 1
ATOM 722 C C . GLY A 1 96 ? 15.096 -1.571 -9.622 1.00 89.81 96 GLY A C 1
ATOM 723 O O . GLY A 1 96 ? 16.084 -1.828 -8.937 1.00 89.81 96 GLY A O 1
ATOM 724 N N . ALA A 1 97 ? 14.377 -0.460 -9.426 1.00 88.06 97 ALA A N 1
ATOM 725 C CA . ALA A 1 97 ? 14.648 0.459 -8.327 1.00 88.06 97 ALA A CA 1
ATOM 726 C C . ALA A 1 97 ? 14.050 -0.067 -7.015 1.00 88.06 97 ALA A C 1
ATOM 728 O O . ALA A 1 97 ? 12.908 -0.536 -6.964 1.00 88.06 97 ALA A O 1
ATOM 729 N N . GLU A 1 98 ? 14.811 0.047 -5.930 1.00 88.69 98 GLU A N 1
ATOM 730 C CA . GLU A 1 98 ? 14.343 -0.346 -4.606 1.00 88.69 98 GLU A CA 1
ATOM 731 C C . GLU A 1 98 ? 13.277 0.641 -4.107 1.00 88.69 98 GLU A C 1
ATOM 733 O O . GLU A 1 98 ? 13.499 1.853 -4.087 1.00 88.69 98 GLU A O 1
ATOM 738 N N . LEU A 1 99 ? 12.099 0.110 -3.749 1.00 92.00 99 LEU A N 1
ATOM 739 C CA . LEU A 1 99 ? 11.004 0.815 -3.061 1.00 92.00 99 LEU A CA 1
ATOM 740 C C . LEU A 1 99 ? 10.683 2.220 -3.612 1.00 92.00 99 LEU A C 1
ATOM 742 O O . LEU A 1 99 ? 10.404 3.153 -2.862 1.00 92.00 99 LEU A O 1
ATOM 746 N N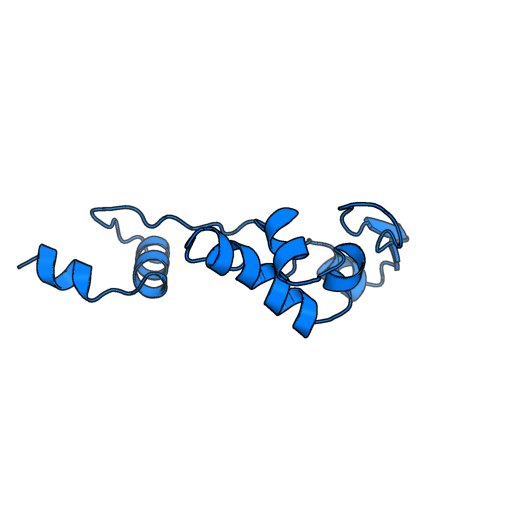 . SER A 1 100 ? 10.722 2.377 -4.935 1.00 94.56 100 SER A N 1
ATOM 747 C CA . SER A 1 100 ? 10.464 3.652 -5.607 1.00 94.56 100 SER A CA 1
ATOM 748 C C . SER A 1 100 ? 9.046 3.708 -6.172 1.00 94.56 100 SER A C 1
ATOM 750 O O . SER A 1 100 ? 8.597 2.762 -6.815 1.00 94.56 100 SER A O 1
ATOM 752 N N . PHE A 1 101 ? 8.355 4.826 -5.949 1.00 94.88 101 PHE A N 1
ATOM 753 C CA . PHE A 1 101 ? 7.020 5.066 -6.500 1.00 94.88 101 PHE A CA 1
ATOM 754 C C . PHE A 1 101 ? 7.066 5.373 -8.006 1.00 94.88 101 PHE A C 1
ATOM 756 O O . PHE A 1 101 ? 8.068 5.929 -8.475 1.00 94.88 101 PHE A O 1
ATOM 763 N N . PRO A 1 102 ? 5.997 5.047 -8.757 1.00 96.31 102 PRO A N 1
ATOM 764 C CA . PRO A 1 102 ? 5.832 5.467 -10.143 1.00 96.31 102 PRO A CA 1
ATOM 765 C C . PRO A 1 102 ? 5.995 6.981 -10.333 1.00 96.31 102 PRO A C 1
ATOM 767 O O . PRO A 1 102 ? 5.691 7.781 -9.451 1.00 96.31 102 PRO A O 1
ATOM 770 N N . GLN A 1 103 ? 6.486 7.391 -11.501 1.00 96.00 103 GLN A N 1
ATOM 771 C CA . GLN A 1 103 ? 6.627 8.803 -11.858 1.00 96.00 103 GLN A CA 1
ATOM 772 C C . GLN A 1 103 ? 6.109 9.062 -13.265 1.00 96.00 103 GLN A C 1
ATOM 774 O O . GLN A 1 103 ? 6.245 8.221 -14.149 1.00 96.00 103 GLN A O 1
ATOM 779 N N . VAL A 1 104 ? 5.565 10.253 -13.504 1.00 96.50 104 VAL A N 1
ATOM 780 C CA . VAL A 1 104 ? 5.269 10.693 -14.870 1.00 96.50 104 VAL A CA 1
ATOM 781 C C . VAL A 1 104 ? 6.590 10.902 -15.607 1.00 96.50 104 VAL A C 1
ATOM 783 O O . VAL A 1 104 ? 7.395 11.753 -15.231 1.00 96.50 104 VAL A O 1
ATOM 786 N N . ARG A 1 105 ? 6.805 10.130 -16.671 1.00 96.19 105 ARG A N 1
ATOM 787 C CA . ARG A 1 105 ? 7.934 10.294 -17.592 1.00 96.19 105 ARG A CA 1
ATOM 788 C C . ARG A 1 105 ? 7.657 11.397 -18.607 1.00 96.19 105 ARG A C 1
ATOM 790 O O . ARG A 1 105 ? 8.555 12.169 -18.938 1.00 96.19 105 ARG A O 1
ATOM 797 N N . LYS A 1 106 ? 6.423 11.449 -19.112 1.00 93.19 106 LYS A N 1
ATOM 798 C CA . LYS A 1 106 ? 5.967 12.404 -20.126 1.00 93.19 106 LYS A CA 1
ATOM 799 C C . LYS A 1 106 ? 4.466 12.656 -19.972 1.00 93.19 106 LYS A C 1
ATOM 801 O O . LYS A 1 106 ? 3.731 11.704 -19.740 1.00 93.19 106 LYS A O 1
ATOM 806 N N . ALA A 1 107 ? 4.043 13.911 -20.117 1.00 83.25 107 ALA A N 1
ATOM 807 C CA . ALA A 1 107 ? 2.644 14.345 -20.125 1.00 83.25 107 ALA A CA 1
ATOM 808 C C . ALA A 1 107 ? 2.254 14.912 -21.496 1.00 83.25 107 ALA A C 1
ATOM 810 O O . ALA A 1 107 ? 3.170 15.391 -22.211 1.00 83.25 107 ALA A O 1
#

pLDDT: mean 91.35, std 12.3, range [45.03, 98.25]

Sequence (107 aa):
MYVALSLLMNSRQSILSLFNGQKPALPPAFSGLIHVTAEGLEKEGLVFHEVHKNAAKMAKAAASTYRLSGLPSATLPLDLYVEAEALGAEIDFREGAELSFPQVRKA